Protein AF-A0A930RGQ8-F1 (afdb_monomer)

pLDDT: mean 72.57, std 14.42, range [3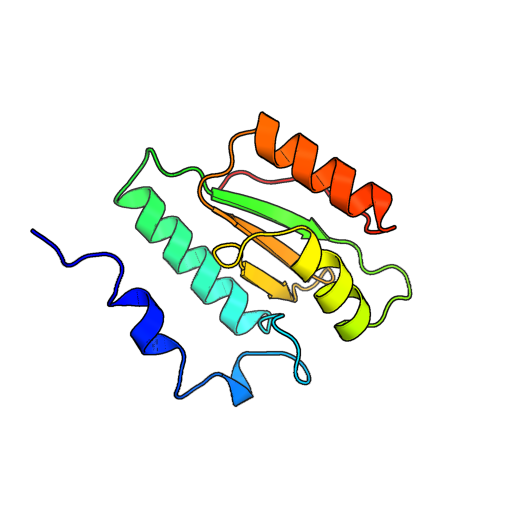1.48, 87.19]

Secondary structure (DSSP, 8-state):
---SSSSSGGGSSSSHHHHBSTTSSEE-HHHHHHHHHHHHHHHHH-TT--EEEEEEE-SS--HHHHHHHHHTTS-TT-EEEEETTEEEEEEES--HHHHHHHHHHHHHTT-EE---EE-

Solvent-accessible surface area (backbone atoms only — not comparable to full-atom values): 6937 Å² total; per-residue (Å²): 144,85,86,82,76,71,72,71,63,69,70,58,78,87,49,53,85,77,42,32,48,91,94,38,76,34,21,35,44,76,51,30,52,53,50,53,50,49,52,52,52,48,26,72,77,36,77,88,54,42,35,34,40,34,37,34,51,68,78,96,59,55,72,62,60,50,43,58,59,45,61,77,65,53,59,92,83,42,46,42,17,32,45,100,81,41,36,31,37,39,38,60,75,52,50,77,70,55,46,53,52,44,52,51,54,37,46,74,74,73,38,51,64,58,78,68,41,77,105

Structure (mmCIF, N/CA/C/O backbone):
data_AF-A0A930RGQ8-F1
#
_entry.id   AF-A0A930RGQ8-F1
#
loop_
_atom_site.group_PDB
_atom_site.id
_atom_site.type_symbol
_atom_site.label_atom_id
_atom_site.label_alt_id
_atom_site.label_comp_id
_atom_site.label_asym_id
_atom_site.label_entity_id
_atom_site.label_seq_id
_atom_site.pdbx_PDB_ins_code
_atom_site.Cartn_x
_atom_site.Cartn_y
_atom_site.Cartn_z
_atom_site.occupancy
_atom_site.B_iso_or_equiv
_atom_site.auth_seq_id
_atom_site.auth_comp_id
_atom_site.auth_asym_id
_atom_site.auth_atom_id
_atom_site.pdbx_PDB_model_num
ATOM 1 N N . VAL A 1 1 ? -0.440 -4.927 -32.810 1.00 33.38 1 VAL A N 1
ATOM 2 C CA . VAL A 1 1 ? 0.392 -4.742 -31.597 1.00 33.38 1 VAL A CA 1
ATOM 3 C C . VAL A 1 1 ? -0.518 -4.652 -30.380 1.00 33.38 1 VAL A C 1
ATOM 5 O O . VAL A 1 1 ? -0.950 -3.576 -30.009 1.00 33.38 1 VAL A O 1
ATOM 8 N N . ALA A 1 2 ? -0.911 -5.799 -29.831 1.00 32.78 2 ALA A N 1
ATOM 9 C CA . ALA A 1 2 ? -1.778 -5.903 -28.659 1.00 32.78 2 ALA A CA 1
ATOM 10 C C . ALA A 1 2 ? -1.348 -7.175 -27.925 1.00 32.78 2 ALA A C 1
ATOM 12 O O . ALA A 1 2 ? -1.660 -8.268 -28.385 1.00 32.78 2 ALA A O 1
ATOM 13 N N . GLY A 1 3 ? -0.513 -7.059 -26.892 1.00 31.48 3 GLY A N 1
ATOM 14 C CA . GLY A 1 3 ? 0.117 -8.261 -26.335 1.00 31.48 3 GLY A CA 1
ATOM 15 C C . GLY A 1 3 ? 0.807 -8.143 -24.982 1.00 31.48 3 GLY A C 1
ATOM 16 O O . GLY A 1 3 ? 1.524 -9.069 -24.629 1.00 31.48 3 GLY A O 1
ATOM 17 N N . SER A 1 4 ? 0.623 -7.064 -24.212 1.00 41.50 4 SER A N 1
ATOM 18 C CA . SER A 1 4 ? 1.433 -6.881 -22.989 1.00 41.50 4 SER A CA 1
ATOM 19 C C . SER A 1 4 ? 0.656 -6.631 -21.697 1.00 41.50 4 SER A C 1
ATOM 21 O O . SER A 1 4 ? 1.270 -6.635 -20.641 1.00 41.50 4 SER A O 1
ATOM 23 N N . LEU A 1 5 ? -0.675 -6.497 -21.737 1.00 42.06 5 LEU A N 1
ATOM 24 C CA . LEU A 1 5 ? -1.492 -6.296 -20.524 1.00 42.06 5 LEU A CA 1
ATOM 25 C C . LEU A 1 5 ? -2.341 -7.517 -20.130 1.00 42.06 5 LEU A C 1
ATOM 27 O O . LEU A 1 5 ? -2.791 -7.608 -18.996 1.00 42.06 5 LEU A O 1
ATOM 31 N N . ALA A 1 6 ? -2.524 -8.488 -21.031 1.00 37.41 6 ALA A N 1
ATOM 32 C CA . ALA A 1 6 ? -3.401 -9.640 -20.794 1.00 37.41 6 ALA A CA 1
ATOM 33 C C . ALA A 1 6 ? -2.708 -10.844 -20.121 1.00 37.41 6 ALA A C 1
ATOM 35 O O . ALA A 1 6 ? -3.388 -11.695 -19.559 1.00 37.41 6 ALA A O 1
ATOM 36 N N . ASN A 1 7 ? -1.370 -10.917 -20.137 1.00 39.16 7 ASN A N 1
ATOM 37 C CA . ASN A 1 7 ? -0.635 -12.068 -19.588 1.00 39.16 7 ASN A CA 1
ATOM 38 C C . ASN A 1 7 ? -0.338 -11.969 -18.080 1.00 39.16 7 ASN A C 1
ATOM 40 O O . ASN A 1 7 ? 0.019 -12.978 -17.480 1.00 39.16 7 ASN A O 1
ATOM 44 N N . ALA A 1 8 ? -0.507 -10.798 -17.456 1.00 41.22 8 ALA A N 1
ATOM 45 C CA . ALA A 1 8 ? -0.358 -10.648 -16.003 1.00 41.22 8 ALA A CA 1
ATOM 46 C C . ALA A 1 8 ? -1.580 -11.189 -15.235 1.00 41.22 8 ALA A C 1
ATOM 48 O O . ALA A 1 8 ? -1.425 -11.781 -14.173 1.00 41.22 8 ALA A O 1
ATOM 49 N N . TYR A 1 9 ? -2.773 -11.096 -15.831 1.00 42.75 9 TYR A N 1
ATOM 50 C CA . TYR A 1 9 ? -4.015 -11.607 -15.240 1.00 42.75 9 TYR A CA 1
ATOM 51 C C . TYR A 1 9 ? -4.130 -13.146 -15.271 1.00 42.75 9 TYR A C 1
ATOM 53 O O . TYR A 1 9 ? -4.977 -13.733 -14.601 1.00 42.75 9 TYR A O 1
ATOM 61 N N . ALA A 1 10 ? -3.283 -13.844 -16.039 1.00 38.56 10 ALA A N 1
ATOM 62 C CA . ALA A 1 10 ? -3.358 -15.302 -16.192 1.00 38.56 10 ALA A CA 1
ATOM 63 C C . ALA A 1 10 ? -2.787 -16.086 -14.993 1.00 38.56 10 ALA A C 1
ATOM 65 O O . ALA A 1 10 ? -3.094 -17.267 -14.836 1.00 38.56 10 ALA A O 1
ATOM 66 N N . TRP A 1 11 ? -2.019 -15.438 -14.110 1.00 41.56 11 TRP A N 1
ATOM 67 C CA . TRP A 1 11 ? -1.557 -16.034 -12.848 1.00 41.56 11 TRP A CA 1
ATOM 68 C C . TRP A 1 11 ? -2.608 -15.983 -11.725 1.00 41.56 11 TRP A C 1
ATOM 70 O O . TRP A 1 11 ? -2.367 -16.512 -10.637 1.00 41.56 11 TRP A O 1
ATOM 80 N N . GLU A 1 12 ? -3.769 -15.362 -11.965 1.00 44.50 12 GLU A N 1
ATOM 81 C CA . GLU A 1 12 ? -4.722 -15.004 -10.906 1.00 44.50 12 GLU A CA 1
ATOM 82 C C . GLU A 1 12 ? -5.686 -16.113 -10.474 1.00 44.50 12 GLU A C 1
ATOM 84 O O . GLU A 1 12 ? -6.272 -16.008 -9.400 1.00 44.50 12 GLU A O 1
ATOM 89 N N . LYS A 1 13 ? -5.874 -17.196 -11.237 1.00 43.12 13 LYS A N 1
ATOM 90 C CA . LYS A 1 13 ? -6.993 -18.117 -10.944 1.00 43.12 13 LYS A CA 1
ATOM 91 C C . LYS A 1 13 ? -6.674 -19.374 -10.140 1.00 43.12 13 LYS A C 1
ATOM 93 O O . LYS A 1 13 ? -7.579 -19.883 -9.491 1.00 43.12 13 LYS A O 1
ATOM 98 N N . GLU A 1 14 ? -5.441 -19.876 -10.140 1.00 41.34 14 GLU A N 1
ATOM 99 C CA . GLU A 1 14 ? -5.177 -21.220 -9.586 1.00 41.34 14 GLU A CA 1
ATOM 100 C C . GLU A 1 14 ? -4.586 -21.218 -8.164 1.00 41.34 14 GLU A C 1
ATOM 102 O O . GLU A 1 14 ? -4.607 -22.230 -7.474 1.00 41.34 14 GLU A O 1
ATOM 107 N N . THR A 1 15 ? -4.096 -20.074 -7.676 1.00 46.78 15 THR A N 1
ATOM 108 C CA . THR A 1 15 ? -3.427 -19.984 -6.359 1.00 46.78 15 THR A CA 1
ATOM 109 C C . THR A 1 15 ? -4.020 -18.951 -5.404 1.00 46.78 15 THR A C 1
ATOM 111 O O . THR A 1 15 ? -3.471 -18.760 -4.321 1.00 46.78 15 THR A O 1
ATOM 114 N N . ALA A 1 16 ? -5.137 -18.306 -5.756 1.00 47.84 16 ALA A N 1
ATOM 115 C CA . ALA A 1 16 ? -5.758 -17.275 -4.921 1.00 47.84 16 ALA A CA 1
ATOM 116 C C . ALA A 1 16 ? -6.023 -17.763 -3.479 1.00 47.84 16 ALA A C 1
ATOM 118 O O . ALA A 1 16 ? -5.690 -17.077 -2.522 1.00 47.84 16 ALA A O 1
ATOM 119 N N . ASP A 1 17 ? -6.474 -19.002 -3.303 1.00 49.66 17 ASP A N 1
ATOM 120 C CA . ASP A 1 17 ? -6.836 -19.543 -1.985 1.00 49.66 17 ASP A CA 1
ATOM 121 C C . ASP A 1 17 ? -5.655 -19.657 -0.991 1.00 49.66 17 ASP A C 1
ATOM 123 O O . ASP A 1 17 ? -5.830 -19.529 0.218 1.00 49.66 17 ASP A O 1
ATOM 127 N N . ARG A 1 18 ? -4.414 -19.824 -1.478 1.00 56.88 18 ARG A N 1
ATOM 128 C CA . ARG A 1 18 ? -3.225 -19.923 -0.604 1.00 56.88 18 ARG A CA 1
ATOM 129 C C . ARG A 1 18 ? -2.476 -18.610 -0.418 1.00 56.88 18 ARG A C 1
ATOM 131 O O . ARG A 1 18 ? -1.743 -18.470 0.561 1.00 56.88 18 ARG A O 1
ATOM 138 N N . LYS A 1 19 ? -2.618 -17.674 -1.356 1.00 67.06 19 LYS A N 1
ATOM 139 C CA . LYS A 1 19 ? -1.788 -16.465 -1.417 1.00 67.06 19 LYS A CA 1
ATOM 140 C C . LYS A 1 19 ? -2.292 -15.338 -0.526 1.00 67.06 19 LYS A C 1
ATOM 142 O O . LYS A 1 19 ? -1.483 -14.545 -0.046 1.00 67.06 19 LYS A O 1
ATOM 147 N N . TYR A 1 20 ? -3.597 -15.293 -0.279 1.00 72.38 20 TYR A N 1
ATOM 148 C CA . TYR A 1 20 ? -4.221 -14.234 0.501 1.00 72.38 20 TYR A CA 1
ATOM 149 C C . TYR A 1 20 ? -4.523 -14.660 1.945 1.00 72.38 20 TYR A C 1
ATOM 151 O O . TYR A 1 20 ? -4.605 -15.849 2.272 1.00 72.38 20 TYR A O 1
ATOM 159 N N . LEU A 1 21 ? -4.634 -13.677 2.837 1.00 70.56 21 LEU A N 1
ATOM 160 C CA . LEU A 1 21 ? -5.044 -13.875 4.225 1.00 70.56 21 LEU A CA 1
ATOM 161 C C . LEU A 1 21 ? -6.571 -13.872 4.331 1.00 70.56 21 LEU A C 1
ATOM 163 O O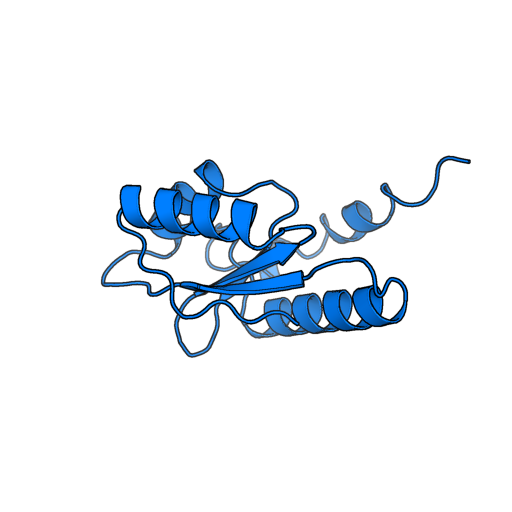 . LEU A 1 21 ? -7.186 -12.850 4.056 1.00 70.56 21 LEU A O 1
ATOM 167 N N . ASP A 1 22 ? -7.161 -14.980 4.787 1.00 60.25 22 ASP A N 1
ATOM 168 C CA . ASP A 1 22 ? -8.517 -15.024 5.367 1.00 60.25 22 ASP A CA 1
ATOM 169 C C . ASP A 1 22 ? -9.602 -14.303 4.524 1.00 60.25 22 ASP A C 1
ATOM 171 O O . ASP A 1 22 ? -10.288 -13.403 5.004 1.00 60.25 22 ASP A O 1
ATOM 175 N N . ASP A 1 23 ? -9.717 -14.659 3.235 1.00 64.19 23 ASP A N 1
ATOM 176 C CA . ASP A 1 23 ? -10.690 -14.085 2.273 1.00 64.19 23 ASP A CA 1
ATOM 177 C C . ASP A 1 23 ? -10.486 -12.587 1.933 1.00 64.19 23 ASP A C 1
ATOM 179 O O . ASP A 1 23 ? -11.329 -11.952 1.302 1.00 64.19 23 ASP A O 1
ATOM 183 N N . THR A 1 24 ? -9.356 -11.991 2.323 1.00 72.75 24 THR A N 1
ATOM 184 C CA . THR A 1 24 ? -8.993 -10.609 1.951 1.00 72.75 24 THR A CA 1
ATOM 185 C C . THR A 1 24 ? -8.179 -10.561 0.656 1.00 72.75 24 THR A C 1
ATOM 187 O O . THR A 1 24 ? -7.758 -11.589 0.135 1.00 72.75 24 THR A O 1
ATOM 190 N N . ARG A 1 25 ? -7.896 -9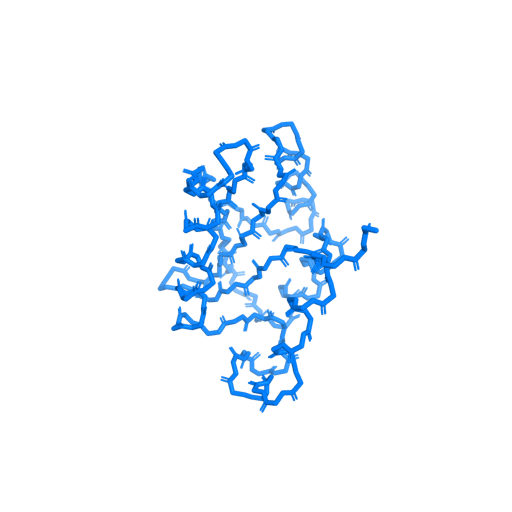.361 0.132 1.00 74.44 25 ARG A N 1
ATOM 191 C CA . ARG A 1 25 ? -6.941 -9.167 -0.976 1.00 74.44 25 ARG A CA 1
ATOM 192 C C . ARG A 1 25 ? -5.511 -8.947 -0.481 1.00 74.44 25 ARG A C 1
ATOM 194 O O . ARG A 1 25 ? -4.630 -8.595 -1.263 1.00 74.44 25 ARG A O 1
ATOM 201 N N . ILE A 1 26 ? -5.272 -9.146 0.814 1.00 83.19 26 ILE A N 1
ATOM 202 C CA . ILE A 1 26 ? -3.972 -8.951 1.448 1.00 83.19 26 ILE A CA 1
ATOM 203 C C . ILE A 1 26 ? -3.133 -10.202 1.218 1.00 83.19 26 ILE A C 1
ATOM 205 O O . ILE A 1 26 ? -3.437 -11.276 1.742 1.00 83.19 26 ILE A O 1
ATOM 209 N N . LEU A 1 27 ? -2.061 -10.062 0.442 1.00 83.44 27 LEU A N 1
ATOM 210 C CA . LEU A 1 27 ? -1.082 -11.124 0.235 1.00 83.44 27 LEU A CA 1
ATOM 211 C C . LEU A 1 27 ? -0.389 -11.491 1.547 1.00 83.44 27 LEU A C 1
ATOM 213 O O . LEU A 1 27 ? -0.103 -10.634 2.379 1.00 83.44 27 LEU A O 1
ATOM 217 N N . ARG A 1 28 ? -0.053 -12.766 1.726 1.00 84.69 28 ARG A N 1
ATOM 218 C CA . ARG A 1 28 ? 0.862 -13.192 2.795 1.00 84.69 28 ARG A CA 1
ATOM 219 C C . ARG A 1 28 ? 2.241 -12.571 2.578 1.00 84.69 28 ARG A C 1
ATOM 221 O O . ARG A 1 28 ? 2.619 -12.311 1.440 1.00 84.69 28 ARG A O 1
ATOM 228 N N . ALA A 1 29 ? 3.014 -12.404 3.650 1.00 82.75 29 ALA A N 1
ATOM 229 C CA . ALA A 1 29 ? 4.351 -11.809 3.576 1.00 82.75 29 ALA A CA 1
ATOM 230 C C . ALA A 1 29 ? 5.261 -12.480 2.533 1.00 82.75 29 ALA A C 1
ATOM 232 O O . ALA A 1 29 ? 5.933 -11.791 1.772 1.00 82.75 29 ALA A O 1
ATOM 233 N N . GLU A 1 30 ? 5.207 -13.809 2.427 1.00 82.12 30 GLU A N 1
ATOM 234 C CA . GLU A 1 30 ? 5.972 -14.580 1.437 1.00 82.12 30 GLU A CA 1
ATOM 235 C C . GLU A 1 30 ? 5.587 -14.259 -0.014 1.00 82.12 30 GLU A C 1
ATOM 237 O O . GLU A 1 30 ? 6.436 -14.221 -0.900 1.00 82.12 30 GLU A O 1
ATOM 242 N N . GLU A 1 31 ? 4.300 -14.032 -0.276 1.00 82.38 31 GLU A N 1
ATOM 243 C CA . GLU A 1 31 ? 3.807 -13.709 -1.616 1.00 82.38 31 GLU A CA 1
ATOM 244 C C . GLU A 1 31 ? 4.022 -12.237 -1.944 1.00 82.38 31 GLU A C 1
ATOM 246 O O . GLU A 1 31 ? 4.355 -11.890 -3.075 1.00 82.38 31 GLU A O 1
ATOM 251 N N . PHE A 1 32 ? 3.887 -11.372 -0.943 1.00 84.38 32 PHE A N 1
ATOM 252 C CA . PHE A 1 32 ? 4.160 -9.955 -1.092 1.00 84.38 32 PHE A CA 1
ATOM 253 C C . PHE A 1 32 ? 5.627 -9.696 -1.446 1.00 84.38 32 PHE A C 1
ATOM 255 O O . PHE A 1 32 ? 5.896 -8.894 -2.335 1.00 84.38 32 PHE A O 1
ATOM 262 N N . ASP A 1 33 ? 6.565 -10.423 -0.832 1.00 81.62 33 ASP A N 1
ATOM 263 C CA . ASP A 1 33 ? 7.990 -10.327 -1.164 1.00 81.62 33 ASP A CA 1
ATOM 264 C C . ASP A 1 33 ? 8.266 -10.682 -2.635 1.00 81.62 33 ASP A C 1
ATOM 266 O O . ASP A 1 33 ? 8.950 -9.940 -3.343 1.00 81.62 33 ASP A O 1
ATOM 270 N N . LYS A 1 34 ? 7.630 -11.746 -3.148 1.00 82.44 34 LYS A N 1
ATOM 271 C CA . LYS A 1 34 ? 7.721 -12.122 -4.570 1.00 82.44 34 LYS A CA 1
ATOM 272 C C . LYS A 1 34 ? 7.197 -11.024 -5.487 1.00 82.44 34 LYS A C 1
ATOM 274 O O . LYS A 1 34 ? 7.829 -10.728 -6.499 1.00 82.44 34 LYS A O 1
ATOM 279 N N . VAL A 1 35 ? 6.067 -10.408 -5.137 1.00 79.38 35 VAL A N 1
ATOM 280 C CA . VAL A 1 35 ? 5.505 -9.298 -5.916 1.00 79.38 35 VAL A CA 1
ATOM 281 C C . VAL A 1 35 ? 6.455 -8.102 -5.902 1.00 79.38 35 VAL A C 1
ATOM 283 O O . VAL A 1 35 ? 6.768 -7.561 -6.959 1.00 79.38 35 VAL A O 1
ATOM 286 N N . VAL A 1 36 ? 6.984 -7.720 -4.738 1.00 81.62 36 VAL A N 1
ATOM 287 C CA . VAL A 1 36 ? 7.974 -6.638 -4.619 1.00 81.62 36 VAL A CA 1
ATOM 288 C C . VAL A 1 36 ? 9.210 -6.923 -5.482 1.00 81.62 36 VAL A C 1
ATOM 290 O O . VAL A 1 36 ? 9.681 -6.032 -6.196 1.00 81.62 36 VAL A O 1
ATOM 293 N N . ALA A 1 37 ? 9.712 -8.160 -5.474 1.00 81.25 37 ALA A N 1
ATOM 294 C CA . ALA A 1 37 ? 10.827 -8.582 -6.315 1.00 81.25 37 ALA A CA 1
ATOM 295 C C . ALA A 1 37 ? 10.495 -8.489 -7.816 1.00 81.25 37 ALA A C 1
ATOM 297 O O . ALA A 1 37 ? 11.310 -7.982 -8.590 1.00 81.25 37 ALA A O 1
ATOM 298 N N . GLU A 1 38 ? 9.291 -8.900 -8.228 1.00 79.06 38 GLU A N 1
ATOM 299 C CA . GLU A 1 38 ? 8.829 -8.778 -9.615 1.00 79.06 38 GLU A CA 1
ATOM 300 C C . GLU A 1 38 ? 8.760 -7.313 -10.055 1.00 79.06 38 GLU A C 1
ATOM 302 O O . GLU A 1 38 ? 9.258 -6.964 -11.126 1.00 79.06 38 GLU A O 1
ATOM 307 N N . PHE A 1 39 ? 8.204 -6.429 -9.223 1.00 77.19 39 PHE A N 1
ATOM 308 C CA . PHE A 1 39 ? 8.154 -4.998 -9.519 1.00 77.19 39 PHE A CA 1
ATOM 309 C C . PHE A 1 39 ? 9.549 -4.381 -9.610 1.00 77.19 39 PHE A C 1
ATOM 311 O O . PHE A 1 39 ? 9.785 -3.533 -10.471 1.00 77.19 39 PHE A O 1
ATOM 318 N N . ARG A 1 40 ? 10.498 -4.829 -8.782 1.00 75.69 40 ARG A N 1
ATOM 319 C CA . ARG A 1 40 ? 11.894 -4.383 -8.847 1.00 75.69 40 ARG A CA 1
ATOM 320 C C . ARG A 1 40 ? 12.573 -4.809 -10.149 1.00 75.69 40 ARG A C 1
ATOM 322 O O . ARG A 1 40 ? 13.262 -4.001 -10.770 1.00 75.69 40 ARG A O 1
ATOM 329 N N . GLU A 1 41 ? 12.357 -6.045 -10.591 1.00 77.06 41 GLU A N 1
ATOM 330 C CA . GLU A 1 41 ? 12.865 -6.522 -11.883 1.00 77.06 41 GLU A CA 1
ATOM 331 C C . GLU A 1 41 ? 12.163 -5.805 -13.050 1.00 77.06 41 GLU A C 1
ATOM 333 O O . GLU A 1 41 ? 12.806 -5.385 -14.013 1.00 77.06 41 GLU A O 1
ATOM 338 N N . ARG A 1 42 ? 10.853 -5.552 -12.941 1.00 68.56 42 ARG A N 1
ATOM 339 C CA . ARG A 1 42 ? 10.105 -4.767 -13.930 1.00 68.56 42 ARG A CA 1
ATOM 340 C C . ARG A 1 42 ? 10.630 -3.336 -14.017 1.00 68.56 42 ARG A C 1
ATOM 342 O O . ARG A 1 42 ? 10.814 -2.855 -15.129 1.00 68.56 42 ARG A O 1
ATOM 349 N N . ARG A 1 43 ? 10.957 -2.691 -12.892 1.00 71.94 43 ARG A N 1
ATOM 350 C CA . ARG A 1 43 ? 11.620 -1.377 -12.857 1.00 71.94 43 ARG A CA 1
ATOM 351 C C . ARG A 1 43 ? 13.007 -1.423 -13.499 1.00 71.94 43 ARG A C 1
ATOM 353 O O . ARG A 1 43 ? 13.399 -0.489 -14.187 1.00 71.94 43 ARG A O 1
ATOM 360 N N . ARG A 1 44 ? 13.758 -2.514 -13.332 1.00 72.12 44 ARG A N 1
ATOM 361 C CA . ARG A 1 44 ? 15.050 -2.689 -14.015 1.00 72.12 44 ARG A CA 1
ATOM 362 C C . ARG A 1 44 ? 14.893 -2.720 -15.539 1.00 72.12 44 ARG A C 1
ATOM 364 O O . ARG A 1 44 ? 15.749 -2.196 -16.246 1.00 72.12 44 ARG A O 1
ATOM 371 N N . LEU A 1 45 ? 13.809 -3.317 -16.036 1.00 76.38 45 LEU A N 1
ATOM 372 C CA . LEU A 1 45 ? 13.466 -3.346 -17.462 1.00 76.38 45 LEU A CA 1
ATOM 373 C C . LEU A 1 45 ? 12.825 -2.032 -17.947 1.00 76.38 45 LEU A C 1
ATOM 375 O O . LEU A 1 45 ? 13.010 -1.651 -19.100 1.00 76.38 45 LEU A O 1
ATOM 379 N N . GLN A 1 46 ? 12.082 -1.344 -17.077 1.00 69.81 46 GLN A N 1
ATOM 380 C CA . GLN A 1 46 ? 11.390 -0.079 -17.328 1.00 69.81 46 GLN A CA 1
ATOM 381 C C . GLN A 1 46 ? 11.744 0.939 -16.232 1.00 69.81 46 GLN A C 1
ATOM 383 O O . GLN A 1 46 ? 10.981 1.115 -15.280 1.00 69.81 46 GLN A O 1
ATOM 388 N N . PRO A 1 47 ? 12.899 1.621 -16.342 1.00 67.00 47 PRO A N 1
ATOM 389 C CA . PRO A 1 47 ? 13.383 2.538 -15.305 1.00 67.00 47 PRO A CA 1
ATOM 390 C C . PRO A 1 47 ? 12.469 3.748 -15.071 1.00 67.00 47 PRO A C 1
ATOM 392 O O . PRO A 1 47 ? 12.547 4.368 -14.012 1.00 67.00 47 PRO A O 1
ATOM 395 N N . ASP A 1 48 ? 11.592 4.052 -16.030 1.00 71.06 48 ASP A N 1
ATOM 396 C CA . ASP A 1 48 ? 10.610 5.138 -15.955 1.00 71.06 48 ASP A CA 1
ATOM 397 C C . ASP A 1 48 ? 9.330 4.752 -15.195 1.00 71.06 48 ASP A C 1
ATOM 399 O O . ASP A 1 48 ? 8.434 5.573 -15.056 1.00 71.06 48 ASP A O 1
ATOM 403 N N . TYR A 1 49 ? 9.221 3.514 -14.697 1.00 69.50 49 TYR A N 1
ATOM 404 C CA . TYR A 1 49 ? 8.041 3.044 -13.974 1.00 69.50 49 TYR A CA 1
ATOM 405 C C . TYR A 1 49 ? 8.210 3.255 -12.458 1.00 69.50 49 TYR A C 1
ATOM 407 O O . TYR A 1 49 ? 8.962 2.509 -11.816 1.00 69.50 49 TYR A O 1
ATOM 415 N N . PRO A 1 50 ? 7.562 4.271 -11.852 1.00 74.38 50 PRO A N 1
ATOM 416 C CA . PRO A 1 50 ? 7.721 4.550 -10.435 1.00 74.38 50 PRO A CA 1
ATOM 417 C C . PRO A 1 50 ? 6.963 3.513 -9.607 1.00 74.38 50 PRO A C 1
ATOM 419 O O . PRO A 1 50 ? 5.757 3.322 -9.759 1.00 74.38 50 PRO A O 1
ATOM 422 N N . VAL A 1 51 ? 7.675 2.869 -8.687 1.00 81.12 51 VAL A N 1
ATOM 423 C CA . VAL A 1 51 ? 7.097 1.929 -7.727 1.00 81.12 51 VAL A CA 1
ATOM 424 C C . VAL A 1 51 ? 7.325 2.486 -6.331 1.00 81.12 51 VAL A C 1
ATOM 426 O O . VAL A 1 51 ? 8.445 2.835 -5.963 1.00 81.12 51 VAL A O 1
ATOM 429 N N . THR A 1 52 ? 6.255 2.602 -5.552 1.00 84.56 52 THR A N 1
ATOM 430 C CA . THR A 1 52 ? 6.306 3.111 -4.183 1.00 84.56 52 THR A CA 1
ATOM 431 C C . THR A 1 52 ? 5.711 2.095 -3.228 1.00 84.56 52 THR A C 1
ATOM 433 O O . THR A 1 52 ? 4.566 1.682 -3.367 1.00 84.56 52 THR A O 1
ATOM 436 N N . LEU A 1 53 ? 6.481 1.731 -2.214 1.00 87.19 53 LEU A N 1
ATOM 437 C CA . LEU A 1 53 ? 6.041 0.912 -1.103 1.00 87.19 53 LEU A CA 1
ATOM 438 C C . LEU A 1 53 ? 5.564 1.818 0.035 1.00 87.19 53 LEU A C 1
ATOM 440 O O . LEU A 1 53 ? 6.320 2.643 0.540 1.00 87.19 53 LEU A O 1
ATOM 444 N N . LEU A 1 54 ? 4.314 1.669 0.451 1.00 87.19 54 LEU A N 1
ATOM 445 C CA . LEU A 1 54 ? 3.690 2.435 1.521 1.00 87.19 54 LEU A CA 1
ATOM 446 C C . LEU A 1 54 ? 3.293 1.497 2.671 1.00 87.19 54 LEU A C 1
ATOM 448 O O . LEU A 1 54 ? 2.273 0.813 2.575 1.00 87.19 54 LEU A O 1
ATOM 452 N N . PRO A 1 55 ? 4.063 1.446 3.768 1.00 86.81 55 PRO A N 1
ATOM 453 C CA . PRO A 1 55 ? 3.683 0.677 4.945 1.00 86.81 55 PRO A CA 1
ATOM 454 C C . PRO A 1 55 ? 2.445 1.284 5.617 1.00 86.81 55 PRO A C 1
ATOM 456 O O . PRO A 1 55 ? 2.283 2.504 5.680 1.00 86.81 55 PRO A O 1
ATOM 459 N N . ILE A 1 56 ? 1.574 0.426 6.134 1.00 85.69 56 ILE A N 1
ATOM 460 C CA . ILE A 1 56 ? 0.315 0.766 6.791 1.00 85.69 56 ILE A CA 1
ATOM 461 C C . ILE A 1 56 ? 0.305 0.176 8.198 1.00 85.69 56 ILE A C 1
ATOM 463 O O . ILE A 1 56 ? 0.569 -1.009 8.413 1.00 85.69 56 ILE A O 1
ATOM 467 N N . HIS A 1 57 ? -0.045 1.013 9.166 1.00 81.12 57 HIS A N 1
ATOM 468 C CA . HIS A 1 57 ? -0.157 0.624 10.557 1.00 81.12 57 HIS A CA 1
ATOM 469 C C . HIS A 1 57 ? -1.585 0.186 10.874 1.00 81.12 57 HIS A C 1
ATOM 471 O O . HIS A 1 57 ? -2.546 0.944 10.745 1.00 81.12 57 HIS A O 1
ATOM 477 N N . ILE A 1 58 ? -1.718 -1.066 11.306 1.00 71.94 58 ILE A N 1
ATOM 478 C CA . ILE A 1 58 ? -2.997 -1.666 11.681 1.00 71.94 58 ILE A CA 1
ATOM 479 C C . ILE A 1 58 ? -3.186 -1.463 13.188 1.00 71.94 58 ILE A C 1
ATOM 481 O O . ILE A 1 58 ? -2.811 -2.305 14.001 1.00 71.94 58 ILE A O 1
ATOM 485 N N . HIS A 1 59 ? -3.717 -0.310 13.589 1.00 65.69 59 HIS A N 1
ATOM 486 C CA . HIS A 1 59 ? -3.996 -0.026 14.999 1.00 65.69 59 HIS A CA 1
ATOM 487 C C . HIS A 1 59 ? -5.346 -0.632 15.404 1.00 65.69 59 HIS A C 1
ATOM 489 O O . HIS A 1 59 ? -6.392 -0.101 15.046 1.00 65.69 59 HIS A O 1
ATOM 495 N N . HIS A 1 60 ? -5.329 -1.753 16.140 1.00 65.88 60 HIS A N 1
ATOM 496 C CA . HIS A 1 60 ? -6.525 -2.426 16.689 1.00 65.88 60 HIS A CA 1
ATOM 497 C C . HIS A 1 60 ? -7.641 -2.775 15.673 1.00 65.88 60 HIS A C 1
ATOM 499 O O . HIS A 1 60 ? -8.771 -3.044 16.075 1.00 65.88 60 HIS A O 1
ATOM 505 N N . MET A 1 61 ? -7.345 -2.801 14.369 1.00 72.44 61 MET A N 1
ATOM 506 C CA . MET A 1 61 ? -8.314 -3.076 13.301 1.00 72.44 61 MET A CA 1
ATOM 507 C C . MET A 1 61 ? -8.129 -4.489 12.740 1.00 72.44 61 MET A C 1
ATOM 509 O O . MET A 1 61 ? -7.007 -4.991 12.656 1.00 72.44 61 MET A O 1
ATOM 513 N N . SER A 1 62 ? -9.222 -5.129 12.323 1.00 79.62 62 SER A N 1
ATOM 514 C CA . SER A 1 62 ? -9.147 -6.425 11.641 1.00 79.62 62 SER A CA 1
ATOM 515 C C . SER A 1 62 ? -8.652 -6.259 10.201 1.00 79.62 62 SER A C 1
ATOM 517 O O . SER A 1 62 ? -9.026 -5.305 9.518 1.00 79.62 62 SER A O 1
ATOM 519 N N . TYR A 1 63 ? -7.888 -7.231 9.692 1.00 77.88 63 TYR A N 1
ATOM 520 C CA . TYR A 1 63 ? -7.398 -7.245 8.304 1.00 77.88 63 TYR A CA 1
ATOM 521 C C . TYR A 1 63 ? -8.511 -7.041 7.264 1.00 77.88 63 TYR A C 1
ATOM 523 O O . TYR A 1 63 ? -8.317 -6.328 6.286 1.00 77.88 63 TYR A O 1
ATOM 531 N N . ARG A 1 64 ? -9.702 -7.597 7.509 1.00 79.06 64 ARG A N 1
ATOM 532 C CA . ARG A 1 64 ? -10.878 -7.462 6.638 1.00 79.06 64 ARG A CA 1
ATOM 533 C C . ARG A 1 64 ? -11.444 -6.039 6.582 1.00 79.06 64 ARG A C 1
ATOM 535 O O . ARG A 1 64 ? -11.854 -5.577 5.523 1.00 79.06 64 ARG A O 1
ATOM 542 N N . GLU A 1 65 ? -11.474 -5.338 7.714 1.00 81.00 65 GLU A N 1
ATOM 543 C CA . GLU A 1 65 ? -11.926 -3.942 7.757 1.00 81.00 65 GLU A CA 1
ATOM 544 C C . GLU A 1 65 ? -10.916 -3.018 7.080 1.00 81.00 65 GLU A C 1
ATOM 546 O O . GLU A 1 65 ? -11.303 -2.101 6.350 1.00 81.00 65 GLU A O 1
ATOM 551 N N . LEU A 1 66 ? -9.625 -3.291 7.289 1.00 81.50 66 LEU A N 1
ATOM 552 C CA . LEU A 1 66 ? -8.543 -2.588 6.617 1.00 81.50 66 LEU A CA 1
ATOM 553 C C . LEU A 1 66 ? -8.637 -2.776 5.101 1.00 81.50 66 LEU A C 1
ATOM 555 O O . LEU A 1 66 ? -8.649 -1.786 4.375 1.00 81.50 66 LEU A O 1
ATOM 559 N N . ASP A 1 67 ? -8.759 -4.022 4.638 1.00 80.50 67 ASP A N 1
ATOM 560 C CA . ASP A 1 67 ? -8.928 -4.369 3.226 1.00 80.50 67 ASP A CA 1
ATOM 561 C C . ASP A 1 67 ? -10.092 -3.593 2.604 1.00 80.50 67 ASP A C 1
ATOM 563 O O . ASP A 1 67 ? -9.897 -2.884 1.622 1.00 80.50 67 ASP A O 1
ATOM 567 N N . HIS A 1 68 ? -11.270 -3.599 3.233 1.00 81.44 68 HIS A N 1
ATOM 568 C CA . HIS A 1 68 ? -12.442 -2.904 2.703 1.00 81.44 68 HIS A CA 1
ATOM 569 C C . HIS A 1 68 ? -12.267 -1.374 2.642 1.00 81.44 68 HIS A C 1
ATOM 571 O O . HIS A 1 68 ? -12.703 -0.720 1.687 1.00 81.44 68 HIS A O 1
ATOM 577 N N . LYS A 1 69 ? -11.620 -0.775 3.651 1.00 81.12 69 LYS A N 1
ATOM 578 C CA . LYS A 1 69 ? -11.324 0.668 3.676 1.00 81.12 69 LYS A CA 1
ATOM 579 C C . LYS A 1 69 ? -10.281 1.056 2.630 1.00 81.12 69 LYS A C 1
ATOM 581 O O . LYS A 1 69 ? -10.446 2.073 1.955 1.00 81.12 69 LYS A O 1
ATOM 586 N N . ILE A 1 70 ? -9.229 0.253 2.482 1.00 78.19 70 ILE A N 1
ATOM 587 C CA . ILE A 1 70 ? -8.168 0.481 1.499 1.00 78.19 70 ILE A CA 1
ATOM 588 C C . ILE A 1 70 ? -8.681 0.247 0.086 1.00 78.19 70 ILE A C 1
ATOM 590 O O . ILE A 1 70 ? -8.409 1.073 -0.777 1.00 78.19 70 ILE A O 1
ATOM 594 N N . ALA A 1 71 ? -9.457 -0.810 -0.152 1.00 72.50 71 ALA A N 1
ATOM 595 C CA . ALA A 1 71 ? -9.967 -1.184 -1.469 1.00 72.50 71 ALA A CA 1
ATOM 596 C C . ALA A 1 71 ? -10.812 -0.082 -2.127 1.00 72.50 71 ALA A C 1
ATOM 598 O O . ALA A 1 71 ? -10.850 0.010 -3.348 1.00 72.50 71 ALA A O 1
ATOM 599 N N . ASN A 1 72 ? -11.460 0.779 -1.336 1.00 71.69 72 ASN A N 1
ATOM 600 C CA . ASN A 1 72 ? -12.180 1.953 -1.845 1.00 71.69 72 ASN A CA 1
ATOM 601 C C . ASN A 1 72 ? -11.267 3.155 -2.153 1.00 71.69 72 ASN A C 1
ATOM 603 O O . ASN A 1 72 ? -11.688 4.115 -2.798 1.00 71.69 72 ASN A O 1
ATOM 607 N N . SER A 1 73 ? -10.035 3.131 -1.655 1.00 69.88 73 SER A N 1
ATOM 608 C CA . SER A 1 73 ? -9.076 4.234 -1.714 1.00 69.88 73 SER A CA 1
ATOM 609 C C . SER A 1 73 ? -7.978 4.015 -2.764 1.00 69.88 73 SER A C 1
ATOM 611 O O . SER A 1 73 ? -7.444 4.994 -3.295 1.00 69.88 73 SER A O 1
ATOM 613 N N . ILE A 1 74 ? -7.669 2.750 -3.074 1.00 72.19 74 ILE A N 1
ATOM 614 C CA . ILE A 1 74 ? -6.620 2.315 -4.011 1.00 72.19 74 ILE A CA 1
ATOM 615 C C . ILE A 1 74 ? -7.213 1.787 -5.323 1.00 72.19 74 ILE A C 1
ATOM 617 O O . ILE A 1 74 ? -8.407 1.497 -5.411 1.00 72.19 74 ILE A O 1
ATOM 621 N N . ARG A 1 75 ? -6.383 1.669 -6.359 1.00 69.56 75 ARG A N 1
ATOM 622 C CA . ARG A 1 75 ? -6.774 1.120 -7.663 1.00 69.56 75 ARG A CA 1
ATOM 623 C C . ARG A 1 75 ? -6.615 -0.398 -7.688 1.00 69.56 75 ARG A C 1
ATOM 625 O O . ARG A 1 75 ? -5.923 -0.978 -6.865 1.00 69.56 75 ARG A O 1
ATOM 632 N N . ALA A 1 76 ? -7.226 -1.040 -8.682 1.00 62.16 76 ALA A N 1
ATOM 633 C CA . ALA A 1 76 ? -7.113 -2.489 -8.878 1.00 62.16 76 ALA A CA 1
ATOM 634 C C . ALA A 1 76 ? -5.684 -2.958 -9.225 1.00 62.16 76 ALA A C 1
ATOM 636 O O . ALA A 1 76 ? -5.382 -4.134 -9.079 1.00 62.16 76 ALA A O 1
ATOM 637 N N . GLU A 1 77 ? -4.828 -2.050 -9.698 1.00 68.50 77 GLU A N 1
ATOM 638 C CA . GLU A 1 77 ? -3.412 -2.309 -9.995 1.00 68.50 77 GLU A CA 1
ATOM 639 C C . GLU A 1 77 ? -2.505 -2.247 -8.754 1.00 68.50 77 GLU A C 1
ATOM 641 O O . GLU A 1 77 ? -1.386 -2.753 -8.788 1.00 68.50 77 GLU A O 1
ATOM 646 N N . ASP A 1 78 ? -2.985 -1.649 -7.660 1.00 77.44 78 ASP A N 1
ATOM 647 C CA . ASP A 1 78 ? -2.231 -1.524 -6.418 1.00 77.44 78 ASP A CA 1
ATOM 648 C C . ASP A 1 78 ? -2.332 -2.824 -5.609 1.00 77.44 78 ASP A C 1
ATOM 650 O O . ASP A 1 78 ? -3.410 -3.404 -5.452 1.00 77.44 78 ASP A O 1
ATOM 654 N N . VAL A 1 79 ? -1.206 -3.281 -5.058 1.00 80.12 79 VAL A N 1
ATOM 655 C CA . VAL A 1 79 ? -1.124 -4.578 -4.371 1.00 80.12 79 VAL A CA 1
ATOM 656 C C . VAL A 1 79 ? -0.954 -4.379 -2.873 1.00 80.12 79 VAL A C 1
ATOM 658 O O . VAL A 1 79 ? -0.089 -3.631 -2.436 1.00 80.12 79 VAL A O 1
ATOM 661 N N . ILE A 1 80 ? -1.734 -5.088 -2.061 1.00 84.50 80 ILE A N 1
ATOM 662 C CA . ILE A 1 80 ? -1.605 -5.067 -0.601 1.00 84.50 80 ILE A CA 1
ATOM 663 C C . ILE A 1 80 ? -0.978 -6.380 -0.140 1.00 84.50 80 ILE A C 1
ATOM 665 O O . ILE A 1 80 ? -1.389 -7.452 -0.582 1.00 84.50 80 ILE A O 1
ATOM 669 N N . GLY A 1 81 ? -0.035 -6.325 0.795 1.00 85.81 81 GLY A N 1
ATOM 670 C CA . GLY A 1 81 ? 0.467 -7.524 1.453 1.00 85.81 81 GLY A CA 1
ATOM 671 C C . GLY A 1 81 ? 0.861 -7.312 2.901 1.00 85.81 81 GLY A C 1
ATOM 672 O O . GLY A 1 81 ? 1.191 -6.213 3.333 1.00 85.81 81 GLY A O 1
ATOM 673 N N . ALA A 1 82 ? 0.790 -8.384 3.672 1.00 83.44 82 ALA A N 1
ATOM 674 C CA . ALA A 1 82 ? 1.225 -8.419 5.050 1.00 83.44 82 ALA A CA 1
ATOM 675 C C . ALA A 1 82 ? 2.753 -8.340 5.124 1.00 83.44 82 ALA A C 1
ATOM 677 O O . ALA A 1 82 ? 3.464 -8.887 4.289 1.00 83.44 82 ALA A O 1
ATOM 678 N N . THR A 1 83 ? 3.266 -7.672 6.147 1.00 80.88 83 THR A N 1
ATOM 679 C CA . THR A 1 83 ? 4.695 -7.601 6.468 1.00 80.88 83 THR A CA 1
ATOM 680 C C . THR A 1 83 ? 4.881 -7.833 7.964 1.00 80.88 83 THR A C 1
ATOM 682 O O . THR A 1 83 ? 3.911 -7.804 8.719 1.00 80.88 83 THR A O 1
ATOM 685 N N . GLU A 1 84 ? 6.118 -8.014 8.434 1.00 70.62 84 GLU A N 1
ATOM 686 C CA . GLU A 1 84 ? 6.401 -8.172 9.875 1.00 70.62 84 GLU A CA 1
ATOM 687 C C . GLU A 1 84 ? 5.870 -7.012 10.738 1.00 70.62 84 GLU A C 1
ATOM 689 O O . GLU A 1 84 ? 5.630 -7.181 11.930 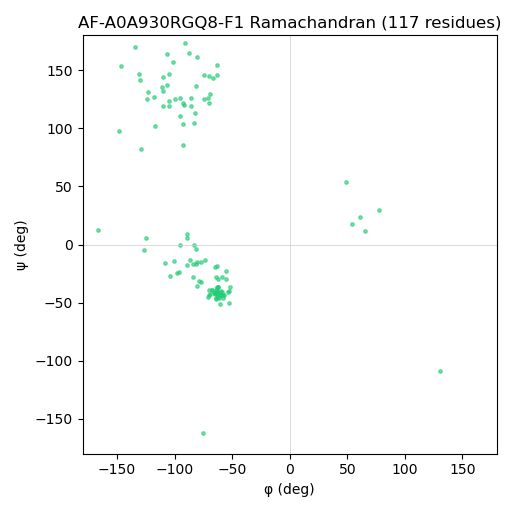1.00 70.62 84 GLU A O 1
ATOM 694 N N . LYS A 1 85 ? 5.658 -5.832 10.140 1.00 67.81 85 LYS A N 1
ATOM 695 C CA . LYS A 1 85 ? 5.141 -4.634 10.818 1.00 67.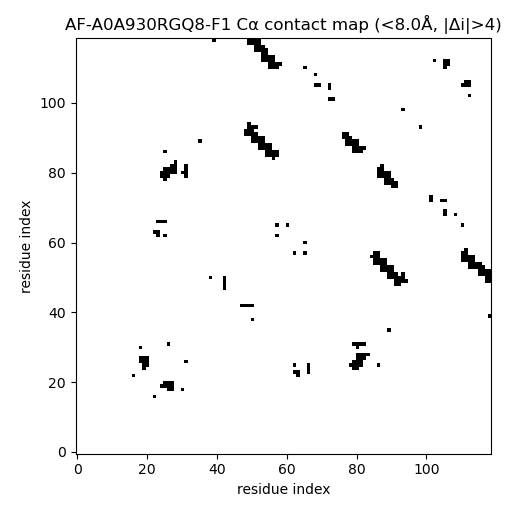81 85 LYS A CA 1
ATOM 696 C C . LYS A 1 85 ? 3.623 -4.451 10.694 1.00 67.81 85 LYS A C 1
ATOM 698 O O . LYS A 1 85 ? 3.100 -3.472 11.222 1.00 67.81 85 LYS A O 1
ATOM 703 N N . GLY A 1 86 ? 2.920 -5.349 10.001 1.00 79.50 86 GLY A N 1
ATOM 704 C CA . GLY A 1 86 ? 1.487 -5.242 9.734 1.00 79.50 86 GLY A CA 1
ATOM 705 C C . GLY A 1 86 ? 1.174 -5.462 8.261 1.00 79.50 86 GLY A C 1
ATOM 706 O O . GLY A 1 86 ? 1.256 -6.583 7.771 1.00 79.50 86 GLY A O 1
ATOM 707 N N . VAL A 1 87 ? 0.793 -4.404 7.547 1.00 84.44 87 VAL A N 1
ATOM 708 C CA . VAL A 1 87 ? 0.417 -4.454 6.126 1.00 84.44 87 VAL A CA 1
ATOM 709 C C . VAL A 1 87 ? 1.159 -3.360 5.374 1.00 84.44 87 VAL A C 1
ATOM 711 O O . VAL A 1 87 ? 1.417 -2.295 5.915 1.00 84.44 87 VAL A O 1
ATOM 714 N N . SER A 1 88 ? 1.506 -3.613 4.124 1.00 86.75 88 SER A N 1
ATOM 715 C CA . SER A 1 88 ? 2.122 -2.656 3.221 1.00 86.75 88 SER A CA 1
ATOM 716 C C . SER A 1 88 ? 1.373 -2.651 1.900 1.00 86.75 88 SER A C 1
ATOM 718 O O . SER A 1 88 ? 0.930 -3.685 1.404 1.00 86.75 88 SER A O 1
ATOM 720 N N . LEU A 1 89 ? 1.238 -1.462 1.336 1.00 86.06 89 LEU A N 1
ATOM 721 C CA . LEU A 1 89 ? 0.633 -1.215 0.044 1.00 86.06 89 LEU A CA 1
ATOM 722 C C . LEU A 1 89 ? 1.738 -0.919 -0.962 1.00 86.06 89 LEU A C 1
ATOM 724 O O . LEU A 1 89 ? 2.538 -0.009 -0.775 1.00 86.06 89 LEU A O 1
ATOM 728 N N . LEU A 1 90 ? 1.777 -1.684 -2.035 1.00 85.62 90 LEU A N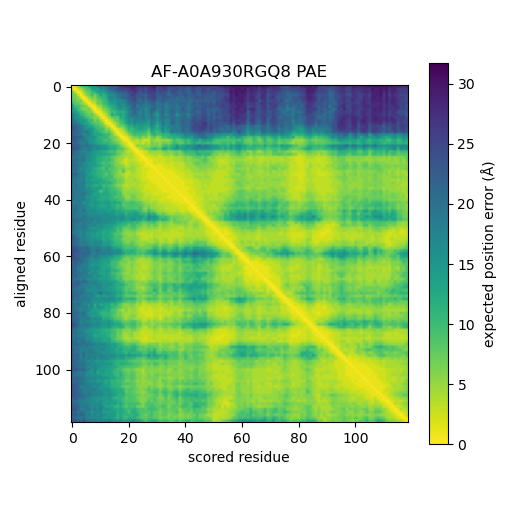 1
ATOM 729 C CA . LEU A 1 90 ? 2.634 -1.457 -3.176 1.00 85.62 90 LEU A CA 1
ATOM 730 C C . LEU A 1 90 ? 1.836 -0.689 -4.225 1.00 85.62 90 LEU A C 1
ATOM 732 O O . LEU A 1 90 ? 0.896 -1.210 -4.821 1.00 85.62 90 LEU A O 1
ATOM 736 N N . LEU A 1 91 ? 2.222 0.563 -4.414 1.00 83.19 91 LEU A N 1
ATOM 737 C CA . LEU A 1 91 ? 1.636 1.470 -5.379 1.00 83.19 91 LEU A CA 1
ATOM 738 C C . LEU A 1 91 ? 2.526 1.515 -6.614 1.00 83.19 91 LEU A C 1
ATOM 740 O O . LEU A 1 91 ? 3.719 1.826 -6.525 1.00 83.19 91 LEU A O 1
ATOM 7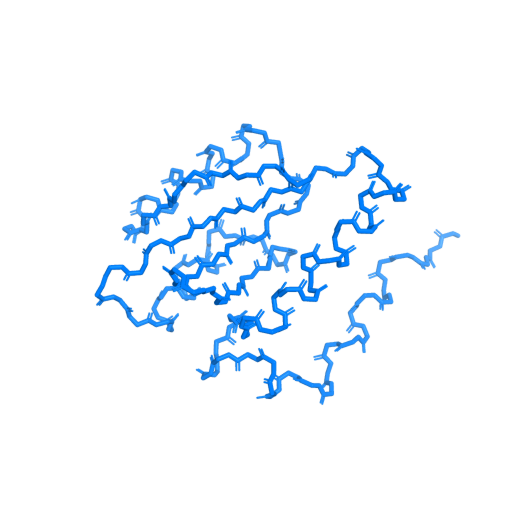44 N N . SER A 1 92 ? 1.939 1.236 -7.765 1.00 78.19 92 SER A N 1
ATOM 745 C CA . SER A 1 92 ? 2.639 1.262 -9.045 1.00 78.19 92 SER A CA 1
ATOM 746 C C . SER A 1 92 ? 2.153 2.430 -9.897 1.00 78.19 92 SER A C 1
ATOM 748 O O . SER A 1 92 ? 0.995 2.815 -9.795 1.00 78.19 92 SER A O 1
ATOM 750 N N . ASP A 1 93 ? 3.046 3.050 -10.670 1.00 73.88 93 ASP A N 1
ATOM 751 C CA . ASP A 1 93 ? 2.737 4.235 -11.489 1.00 73.88 93 ASP A CA 1
ATOM 752 C C . ASP A 1 93 ? 2.261 5.469 -10.6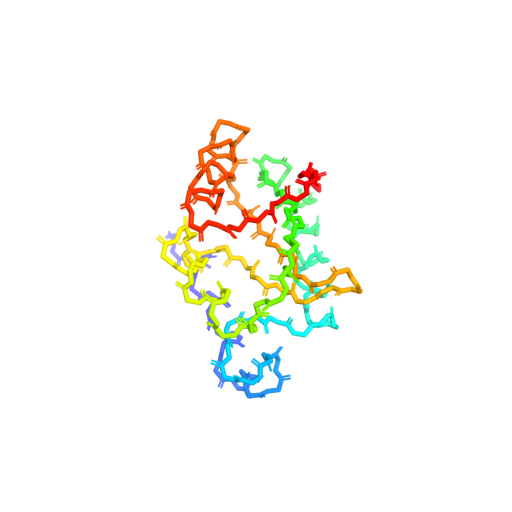84 1.00 73.88 93 ASP A C 1
ATOM 754 O O . ASP A 1 93 ? 1.590 6.374 -11.186 1.00 73.88 93 ASP A O 1
ATOM 758 N N . VAL A 1 94 ? 2.615 5.558 -9.398 1.00 73.06 94 VAL A N 1
ATOM 759 C CA . VAL A 1 94 ? 2.258 6.720 -8.574 1.00 73.06 94 VAL A CA 1
ATOM 760 C C . VAL A 1 94 ? 3.382 7.749 -8.534 1.00 73.06 94 VAL A C 1
ATOM 762 O O . VAL A 1 94 ? 4.517 7.479 -8.148 1.00 73.06 94 VAL A O 1
ATOM 765 N N . THR A 1 95 ? 3.043 8.988 -8.880 1.00 75.81 95 THR A N 1
ATOM 766 C CA . THR A 1 95 ? 3.912 10.143 -8.623 1.00 75.81 95 THR A CA 1
ATOM 767 C C . THR A 1 95 ? 3.771 10.606 -7.173 1.00 75.81 95 THR A C 1
ATOM 769 O O . THR A 1 95 ? 2.754 10.347 -6.523 1.00 75.81 95 THR A O 1
ATOM 772 N N . GLY A 1 96 ? 4.741 11.377 -6.667 1.00 74.56 96 GLY A N 1
ATOM 773 C CA . GLY A 1 96 ? 4.695 11.914 -5.298 1.00 74.56 96 GLY A CA 1
ATOM 774 C C . GLY A 1 96 ? 3.424 12.718 -4.979 1.00 74.56 96 GLY A C 1
ATOM 775 O O . GLY A 1 96 ? 2.944 12.701 -3.847 1.00 74.56 96 GLY A O 1
ATOM 776 N N . LYS A 1 97 ? 2.816 13.361 -5.986 1.00 79.88 97 LYS A N 1
ATOM 777 C CA . LYS A 1 97 ? 1.545 14.083 -5.828 1.00 79.88 97 LYS A CA 1
ATOM 778 C C . LYS A 1 97 ? 0.364 13.127 -5.637 1.00 79.88 97 LYS A C 1
ATOM 780 O O . LYS A 1 97 ? -0.442 13.337 -4.734 1.00 79.88 97 LYS A O 1
ATOM 785 N N . THR A 1 98 ? 0.276 12.069 -6.445 1.00 78.69 98 THR A N 1
ATOM 786 C CA . THR A 1 98 ? -0.756 11.029 -6.299 1.00 78.69 98 THR A CA 1
ATOM 787 C C . THR A 1 98 ? -0.601 10.298 -4.970 1.00 78.69 98 THR A C 1
ATOM 789 O O . THR A 1 98 ? -1.585 10.086 -4.267 1.00 78.69 98 THR A O 1
ATOM 792 N N . LEU A 1 99 ? 0.635 9.993 -4.577 1.00 81.94 99 LEU A N 1
ATOM 793 C CA . LEU A 1 99 ? 0.948 9.371 -3.296 1.00 81.94 99 LEU A CA 1
ATOM 794 C C . LEU A 1 99 ? 0.455 10.211 -2.112 1.00 81.94 99 LEU A C 1
ATOM 796 O O . LEU A 1 99 ? -0.191 9.676 -1.213 1.00 81.94 99 LEU A O 1
ATOM 800 N N . ALA A 1 100 ? 0.701 11.525 -2.122 1.00 83.38 100 ALA A N 1
ATOM 801 C CA . ALA A 1 100 ? 0.198 12.424 -1.085 1.00 83.38 100 ALA A CA 1
ATOM 802 C C . ALA A 1 100 ? -1.338 12.394 -0.997 1.00 83.38 100 ALA A C 1
ATOM 804 O O . ALA A 1 100 ? -1.892 12.336 0.099 1.00 83.38 100 ALA A O 1
ATOM 805 N N . MET A 1 101 ? -2.029 12.347 -2.143 1.00 83.06 101 MET A N 1
ATOM 806 C CA . MET A 1 101 ? -3.490 12.228 -2.183 1.00 83.06 101 MET A CA 1
ATOM 807 C C . MET A 1 101 ? -3.988 10.888 -1.628 1.00 83.06 101 MET A C 1
ATOM 809 O O . MET A 1 101 ? -4.979 10.865 -0.900 1.00 83.06 101 MET A O 1
ATOM 813 N N . VAL A 1 102 ? -3.320 9.776 -1.950 1.00 82.19 102 VAL A N 1
ATOM 814 C CA . VAL A 1 102 ? -3.670 8.447 -1.423 1.00 82.19 102 VAL A CA 1
ATOM 815 C C . VAL A 1 102 ? -3.464 8.409 0.090 1.00 82.19 102 VAL A C 1
ATOM 817 O O . VAL A 1 102 ? -4.372 8.002 0.810 1.00 82.19 102 VAL A O 1
ATOM 820 N N . ARG A 1 103 ? -2.331 8.917 0.592 1.00 83.12 103 ARG A N 1
ATOM 821 C CA . ARG A 1 103 ? -2.063 9.019 2.036 1.00 83.12 103 ARG A CA 1
ATOM 822 C C . ARG A 1 103 ? -3.118 9.852 2.756 1.00 83.12 103 ARG A C 1
ATOM 824 O O . ARG A 1 103 ? -3.607 9.435 3.798 1.00 83.12 103 ARG A O 1
ATOM 831 N N . GLU A 1 104 ? -3.521 10.986 2.186 1.00 85.19 104 GLU A N 1
ATOM 832 C CA . GLU A 1 104 ? -4.576 11.818 2.772 1.00 85.19 104 GLU A CA 1
ATOM 833 C C . GLU A 1 104 ? -5.927 11.085 2.813 1.00 85.19 104 GLU A C 1
ATOM 835 O O . GLU A 1 104 ? -6.644 11.155 3.812 1.00 85.19 104 GLU A O 1
ATOM 840 N N . ARG A 1 105 ? -6.282 10.344 1.755 1.00 83.81 105 ARG A N 1
ATOM 841 C CA . ARG A 1 105 ? -7.512 9.536 1.738 1.00 83.81 105 ARG A CA 1
ATOM 842 C C . ARG A 1 105 ? -7.470 8.408 2.761 1.00 83.81 105 ARG A C 1
ATOM 844 O O . ARG A 1 105 ? -8.469 8.184 3.437 1.00 83.81 105 ARG A O 1
ATOM 851 N N . LEU A 1 106 ? -6.331 7.728 2.889 1.00 82.75 106 LEU A N 1
ATOM 852 C CA . LEU A 1 106 ? -6.114 6.689 3.897 1.00 82.75 106 LEU A CA 1
ATOM 853 C C . LEU A 1 106 ? -6.247 7.270 5.313 1.00 82.75 106 LEU A C 1
ATOM 855 O O . LEU A 1 106 ? -7.023 6.753 6.113 1.00 82.75 106 LEU A O 1
ATOM 859 N N . ALA A 1 107 ? -5.629 8.421 5.581 1.00 84.25 107 ALA A N 1
ATOM 860 C CA . ALA A 1 107 ? -5.781 9.121 6.854 1.00 84.25 107 ALA A CA 1
ATOM 861 C C . ALA A 1 107 ? -7.248 9.505 7.138 1.00 84.25 107 ALA A C 1
ATOM 863 O O . ALA A 1 107 ? -7.730 9.320 8.253 1.00 84.25 107 ALA A O 1
ATOM 864 N N . LYS A 1 108 ? -8.000 9.957 6.122 1.00 84.12 108 LYS A N 1
ATOM 865 C CA . LYS A 1 108 ?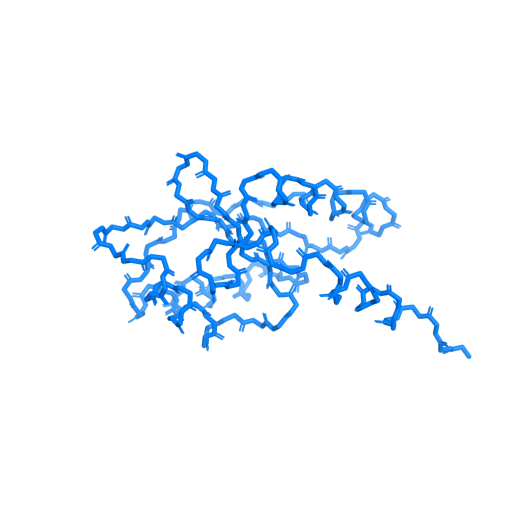 -9.437 10.284 6.243 1.00 84.12 108 LYS A CA 1
ATOM 866 C C . LYS A 1 108 ? -10.312 9.087 6.614 1.00 84.12 108 LYS A C 1
ATOM 868 O O . LYS A 1 108 ? -11.329 9.276 7.275 1.00 84.12 108 LYS A O 1
ATOM 873 N N . VAL A 1 109 ? -9.935 7.869 6.222 1.00 80.19 109 VAL A N 1
ATOM 874 C CA . VAL A 1 109 ? -10.648 6.638 6.618 1.00 80.19 109 VAL A CA 1
ATOM 875 C C . VAL A 1 109 ? -10.125 6.039 7.933 1.00 80.19 109 VAL A C 1
ATOM 877 O O . VAL A 1 109 ? -10.584 4.970 8.353 1.00 80.19 109 VAL A O 1
ATOM 880 N N . GLY A 1 110 ? -9.207 6.738 8.610 1.00 79.69 110 GLY A N 1
ATOM 881 C CA . GLY A 1 110 ? -8.601 6.318 9.872 1.00 79.69 110 GLY A CA 1
ATOM 882 C C . GLY A 1 110 ? -7.516 5.257 9.698 1.00 79.69 110 GLY A C 1
ATOM 883 O O . GLY A 1 110 ? -7.360 4.408 10.569 1.00 79.69 110 GLY A O 1
ATOM 884 N N . ILE A 1 111 ? -6.825 5.255 8.556 1.00 82.75 111 ILE A N 1
ATOM 885 C CA . ILE A 1 111 ? -5.679 4.386 8.290 1.00 82.75 111 ILE A CA 1
ATOM 886 C C . ILE A 1 111 ? -4.407 5.216 8.385 1.00 82.75 111 ILE A C 1
ATOM 888 O O . ILE A 1 111 ? -4.195 6.151 7.610 1.00 82.75 111 ILE A O 1
ATOM 892 N N . GLU A 1 112 ? -3.540 4.839 9.316 1.00 82.69 112 GLU A N 1
ATOM 893 C CA . GLU A 1 112 ? -2.230 5.455 9.472 1.00 82.69 112 GLU A CA 1
ATOM 894 C C . GLU A 1 112 ? -1.223 4.791 8.532 1.00 82.69 112 GLU A C 1
ATOM 896 O O . GLU A 1 112 ? -1.054 3.572 8.513 1.00 82.69 112 GLU A O 1
ATOM 901 N N . THR A 1 113 ? -0.547 5.606 7.728 1.00 84.00 113 THR A N 1
ATOM 902 C CA . THR A 1 113 ? 0.487 5.152 6.790 1.00 84.00 113 THR A CA 1
ATOM 903 C C . THR A 1 113 ? 1.849 5.634 7.262 1.00 84.00 113 THR A C 1
ATOM 905 O O . THR A 1 113 ? 1.984 6.817 7.590 1.00 84.00 113 THR A O 1
ATOM 908 N N . GLY A 1 114 ? 2.852 4.764 7.234 1.00 81.56 114 GLY A N 1
ATOM 909 C CA . GLY A 1 114 ? 4.233 5.111 7.552 1.00 81.56 114 GLY A CA 1
ATOM 910 C C . GLY A 1 114 ? 4.934 5.885 6.430 1.00 81.56 114 GLY A C 1
ATOM 911 O O . GLY A 1 114 ? 4.305 6.467 5.538 1.00 81.56 114 GLY A O 1
ATOM 912 N N . GLU A 1 115 ? 6.265 5.904 6.484 1.00 80.69 115 GLU A N 1
ATOM 913 C CA . GLU A 1 115 ? 7.091 6.507 5.438 1.00 80.69 115 GLU A CA 1
ATOM 914 C C . GLU A 1 115 ? 7.040 5.673 4.157 1.00 80.69 115 GLU A C 1
ATOM 916 O O . GLU A 1 115 ? 7.383 4.493 4.142 1.00 80.69 115 GLU A O 1
ATOM 921 N N . SER A 1 116 ? 6.604 6.307 3.071 1.00 82.50 116 SER A N 1
ATOM 922 C CA . SER A 1 116 ? 6.637 5.726 1.736 1.00 82.50 116 SER A CA 1
ATOM 923 C C . SER A 1 116 ? 8.071 5.604 1.234 1.00 82.50 116 SER A C 1
ATOM 925 O O . SER A 1 116 ? 8.797 6.598 1.207 1.00 82.50 116 SER A O 1
ATOM 927 N N . GLN A 1 117 ? 8.440 4.427 0.750 1.00 79.50 117 GLN A N 1
ATOM 928 C CA . GLN A 1 117 ? 9.737 4.154 0.156 1.00 79.50 117 GLN A CA 1
ATOM 929 C C . GLN A 1 117 ? 9.587 3.939 -1.351 1.00 79.50 117 GLN A C 1
ATOM 931 O O . GLN A 1 117 ? 8.903 3.018 -1.789 1.00 79.50 117 GLN A O 1
ATOM 936 N N . SER A 1 118 ? 10.242 4.773 -2.157 1.00 78.56 118 SER A N 1
ATOM 937 C CA . SER A 1 118 ? 10.388 4.503 -3.590 1.00 78.56 118 SER A CA 1
ATOM 938 C C . SER A 1 118 ? 11.359 3.339 -3.790 1.00 78.56 118 SER A C 1
ATOM 940 O O . SER A 1 118 ? 12.478 3.376 -3.269 1.00 78.56 118 SER A O 1
ATOM 942 N N . LEU A 1 119 ? 10.919 2.309 -4.514 1.00 70.88 119 LEU A N 1
ATOM 943 C CA . LEU A 1 119 ? 11.726 1.141 -4.878 1.00 70.88 119 LEU A CA 1
ATOM 944 C C . LEU A 1 119 ? 12.479 1.372 -6.172 1.00 70.88 119 LEU A C 1
ATOM 946 O O . LEU A 1 119 ? 11.991 2.150 -7.017 1.00 70.88 119 LEU A O 1
#

Foldseek 3Di:
DDPDPPVVCVVPPPCVVPQAPDPALAGEAVNVVVVVVVVVVVCVVVVVKKKKKKAWADDVDDPRVLRVQLVVLDDPPKGKYADPRGIIIIDINDDPVNVVSSCVSCVVSVIHIDDMDID

Mean predicted aligned error: 9.54 Å

Sequence (119 aa):
VAGSLANAYAWEKETADRKYLDDTRILRAEEFDKVVAEFRERRRLQPDYPVTLLPIHIHHMSYRELDHKIANSIRAEDVIGATEKGVSLLLSDVTGKTLAMVRERLAKVGIETGESQSL

Radius of gyration: 14.29 Å; Cα contacts (8 Å, |Δi|>4): 154; chains: 1; bounding box: 28×35×48 Å

Nearest PDB structures (foldseek):
  3dfe-assembly1_F  TM=5.851E-01  e=8.922E-02  Trichormus variabilis ATCC 29413
  2cvi-assembly1_B  TM=6.521E-01  e=1.901E-01  Pyrococcus horikoshii OT3
  2e1a-assembly1_B  TM=6.370E-01  e=2.606E-01  Pyrococcus horikoshii OT3
  5awe-assembly1_A  TM=4.436E-01  e=9.503E-02  Thermus thermophilus HB8
  2n2t-assembly1_A  TM=4.285E-01  e=2.776E-01  synthetic construct